Protein AF-A0A117MMQ9-F1 (afdb_monomer_lite)

Sequence (118 aa):
MELPARLRRRVSPSREHRLSLRLSDEELQQVCEAAGRAQLAPTGYAGEAAVAAAARASVAGPNVPATRAELATVQRELFAIRTALVGAVAVRDQEKCAAAVDQLDEVARRLHALLRRS

Secondary structure (DSSP, 8-state):
-PPP-------SSPPS--------HHHHHHHHHHHHHTTS-HHHHHHHHHHHHHHHHHH-SS--PPPHHHHHHHHHHHHHHHHHHHHHHHHT-HHHHHHHHHHHHHHHHHHHHHHTT-

Structure (mmCIF, N/CA/C/O backbone):
data_AF-A0A117MMQ9-F1
#
_entry.id   AF-A0A117MMQ9-F1
#
loop_
_atom_site.group_PDB
_atom_site.id
_atom_site.type_symbol
_atom_site.label_atom_id
_atom_site.label_alt_id
_atom_site.label_comp_id
_atom_site.label_asym_id
_atom_site.label_entity_id
_atom_site.label_seq_id
_atom_site.pdbx_PDB_ins_code
_atom_site.Cartn_x
_atom_site.Cartn_y
_atom_site.Cartn_z
_atom_site.occupancy
_atom_site.B_iso_or_equiv
_atom_site.auth_seq_id
_atom_site.auth_comp_id
_atom_site.auth_asym_id
_atom_site.auth_atom_id
_atom_site.pdbx_PDB_model_num
ATOM 1 N N . MET A 1 1 ? -43.959 0.672 3.283 1.00 37.72 1 MET A N 1
ATOM 2 C CA . MET A 1 1 ? -42.573 1.138 3.501 1.00 37.72 1 MET A CA 1
ATOM 3 C C . MET A 1 1 ? -41.648 -0.049 3.301 1.00 37.72 1 MET A C 1
ATOM 5 O O . MET A 1 1 ? -41.557 -0.887 4.188 1.00 37.72 1 MET A O 1
ATOM 9 N N . GLU A 1 2 ? -41.045 -0.172 2.120 1.00 38.56 2 GLU A N 1
ATOM 10 C CA . GLU A 1 2 ? -40.024 -1.191 1.850 1.00 38.56 2 GLU A CA 1
ATOM 11 C C . GLU A 1 2 ? -38.710 -0.777 2.520 1.00 38.56 2 GLU A C 1
ATOM 13 O O . GLU A 1 2 ? -38.193 0.313 2.279 1.00 38.56 2 GLU A O 1
ATOM 18 N N . LEU A 1 3 ? -38.175 -1.631 3.394 1.00 47.88 3 LEU A N 1
ATOM 19 C CA . LEU A 1 3 ? -36.820 -1.467 3.914 1.00 47.88 3 LEU A CA 1
ATOM 20 C C . LEU A 1 3 ? -35.839 -1.871 2.804 1.00 47.88 3 LEU A C 1
ATOM 22 O O . LEU A 1 3 ? -35.969 -2.982 2.283 1.00 47.88 3 LEU A O 1
ATOM 26 N N . PRO A 1 4 ? -34.851 -1.032 2.443 1.00 45.44 4 PRO A N 1
ATOM 27 C CA . PRO A 1 4 ? -33.906 -1.374 1.394 1.00 45.44 4 PRO A CA 1
ATOM 28 C C . PRO A 1 4 ? -33.141 -2.631 1.808 1.00 45.44 4 PRO A C 1
ATOM 30 O O . PRO A 1 4 ? -32.524 -2.688 2.879 1.00 45.44 4 PRO A O 1
ATOM 33 N N . ALA A 1 5 ? -33.212 -3.659 0.961 1.00 54.94 5 ALA A N 1
ATOM 34 C CA . ALA A 1 5 ? -32.474 -4.895 1.137 1.00 54.94 5 ALA A CA 1
ATOM 35 C C . ALA A 1 5 ? -30.986 -4.551 1.283 1.00 54.94 5 ALA A C 1
ATOM 37 O O . ALA A 1 5 ? -30.343 -4.087 0.342 1.00 54.94 5 ALA A O 1
ATOM 38 N N . ARG A 1 6 ? -30.438 -4.738 2.493 1.00 58.56 6 ARG A N 1
ATOM 39 C CA . ARG A 1 6 ? -29.009 -4.554 2.762 1.00 58.56 6 ARG A CA 1
ATOM 40 C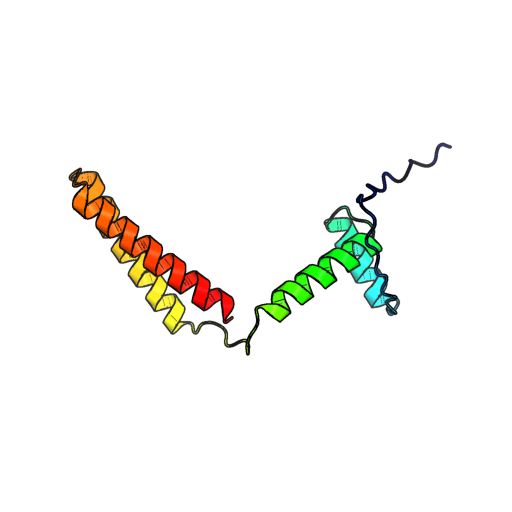 C . ARG A 1 6 ? -28.266 -5.553 1.889 1.00 58.56 6 ARG A C 1
ATOM 42 O O . ARG A 1 6 ? -28.213 -6.736 2.226 1.00 58.56 6 ARG A O 1
ATOM 49 N N . LEU A 1 7 ? -27.720 -5.080 0.774 1.00 47.06 7 LEU A N 1
ATOM 50 C CA . LEU A 1 7 ? -26.967 -5.875 -0.185 1.00 47.06 7 LEU A CA 1
ATOM 51 C C . LEU A 1 7 ? -25.632 -6.273 0.462 1.00 47.06 7 LEU A C 1
ATOM 53 O O . LEU A 1 7 ? -24.580 -5.687 0.236 1.00 47.06 7 LEU A O 1
ATOM 57 N N . ARG A 1 8 ? -25.689 -7.249 1.371 1.00 57.75 8 ARG A N 1
ATOM 58 C CA . ARG A 1 8 ? -24.517 -7.857 1.990 1.00 57.75 8 ARG A CA 1
ATOM 59 C C . ARG A 1 8 ? -23.950 -8.822 0.968 1.00 57.75 8 ARG A C 1
ATOM 61 O O . ARG 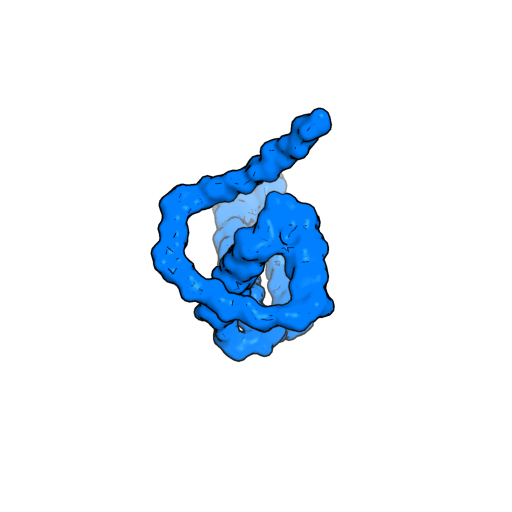A 1 8 ? -24.424 -9.952 0.858 1.00 57.75 8 ARG A O 1
ATOM 68 N N . ARG A 1 9 ? -22.948 -8.374 0.213 1.00 60.41 9 ARG A N 1
ATOM 69 C CA . ARG A 1 9 ? -22.142 -9.252 -0.636 1.00 60.41 9 ARG A CA 1
ATOM 70 C C . ARG A 1 9 ? -21.545 -10.343 0.257 1.00 60.41 9 ARG A C 1
ATOM 72 O O . ARG A 1 9 ? -20.628 -10.089 1.033 1.00 60.41 9 ARG A O 1
ATOM 79 N N . ARG A 1 10 ? -22.124 -11.545 0.216 1.00 58.59 10 ARG A N 1
ATOM 80 C CA . ARG A 1 10 ? -21.571 -12.710 0.910 1.00 58.59 10 ARG A CA 1
ATOM 81 C C . ARG A 1 10 ? -20.323 -13.137 0.153 1.00 58.59 10 ARG A C 1
ATOM 83 O O . ARG A 1 10 ? -20.400 -13.454 -1.030 1.00 58.59 10 ARG A O 1
ATOM 90 N N . VAL A 1 11 ? -19.186 -13.139 0.835 1.00 58.78 11 VAL A N 1
ATOM 91 C CA . VAL A 1 11 ? -17.969 -13.758 0.313 1.00 58.78 11 VAL A CA 1
ATOM 92 C C . VAL A 1 11 ? -18.136 -15.268 0.478 1.00 58.78 11 VAL A C 1
ATOM 94 O O . VAL A 1 11 ? -18.316 -15.744 1.598 1.00 58.78 11 VAL A O 1
ATOM 97 N N . SER A 1 12 ? -18.158 -15.990 -0.642 1.00 49.94 12 SER A N 1
ATOM 98 C CA . SER A 1 12 ? -18.105 -17.456 -0.683 1.00 49.94 12 SER A CA 1
ATOM 99 C C . SER A 1 12 ? -16.749 -17.877 -1.262 1.00 49.94 12 SER A C 1
ATOM 101 O O . SER A 1 12 ? -16.314 -17.241 -2.225 1.00 49.94 12 SER A O 1
ATOM 103 N N . PRO A 1 13 ? -16.087 -18.916 -0.721 1.00 65.25 13 PRO A N 1
ATOM 104 C CA . PRO A 1 13 ? -16.517 -19.742 0.411 1.00 65.25 13 PRO A CA 1
ATOM 105 C C . PRO A 1 13 ? -16.481 -18.988 1.751 1.00 65.25 13 PRO A C 1
ATOM 107 O O . PRO A 1 13 ? -15.729 -18.029 1.932 1.00 65.25 13 PRO A O 1
ATOM 110 N N . SER A 1 14 ? -17.331 -19.405 2.691 1.00 68.12 14 SER A N 1
ATOM 111 C CA . SER A 1 14 ? -17.315 -18.878 4.057 1.00 68.12 14 SER A CA 1
ATOM 112 C C . SER A 1 14 ? -15.989 -19.218 4.734 1.00 68.12 14 SER A C 1
ATOM 114 O O . SER A 1 14 ? -15.539 -20.357 4.660 1.00 68.12 14 SER A O 1
ATOM 116 N N . ARG A 1 15 ? -15.378 -18.249 5.425 1.00 77.94 15 ARG A N 1
ATOM 117 C CA . ARG A 1 15 ? -14.175 -18.499 6.233 1.00 77.94 15 ARG A CA 1
ATOM 118 C C . ARG A 1 15 ? -14.528 -19.413 7.414 1.00 77.94 15 ARG A C 1
ATOM 120 O O . ARG A 1 15 ? -15.488 -19.131 8.127 1.00 77.94 15 ARG A O 1
ATOM 127 N N . GLU A 1 16 ? -13.750 -20.476 7.607 1.00 84.19 16 GLU A N 1
ATOM 128 C CA . GLU A 1 16 ? -14.024 -21.537 8.592 1.00 84.19 16 GLU A CA 1
ATOM 129 C C . GLU A 1 16 ? -13.752 -21.109 10.042 1.00 84.19 16 GLU A C 1
ATOM 131 O O . GLU A 1 16 ? -14.426 -21.554 10.969 1.00 84.19 16 GLU A O 1
ATOM 136 N N . HIS A 1 17 ? -12.787 -20.210 10.250 1.00 85.75 17 HIS A N 1
ATOM 137 C CA . HIS A 1 17 ? -12.380 -19.769 11.581 1.00 85.75 17 HIS A CA 1
ATOM 138 C C . HIS A 1 17 ? -13.030 -18.441 11.974 1.00 85.75 17 HIS A C 1
ATOM 140 O O . HIS A 1 17 ? -13.126 -17.505 11.174 1.00 85.75 17 HIS A O 1
ATOM 146 N N . ARG A 1 18 ? -13.439 -18.345 13.244 1.00 86.94 18 ARG A N 1
ATOM 147 C CA . ARG A 1 18 ? -14.100 -17.169 13.816 1.00 86.94 18 ARG A CA 1
ATOM 148 C C . ARG A 1 18 ? -13.292 -16.595 14.972 1.00 86.94 18 ARG A C 1
ATOM 150 O O . ARG A 1 18 ? -12.915 -17.319 15.886 1.00 86.94 18 ARG A O 1
ATOM 157 N N . LEU A 1 19 ? -13.124 -15.276 14.961 1.00 86.00 19 LEU A N 1
ATOM 158 C CA . LEU A 1 19 ? -12.597 -14.500 16.082 1.00 86.00 19 LEU A CA 1
ATOM 159 C C . LEU A 1 19 ? -13.710 -13.622 16.661 1.00 86.00 19 LEU A C 1
ATOM 161 O O . LEU A 1 19 ? -14.543 -13.105 15.914 1.00 86.00 19 LEU A O 1
ATOM 165 N N . SER A 1 20 ? -13.724 -13.462 17.986 1.00 88.44 20 SER A N 1
ATOM 166 C CA . SER A 1 20 ? -14.658 -12.575 18.689 1.00 88.44 20 SER A CA 1
ATOM 167 C C . SER A 1 20 ? -13.891 -11.379 19.242 1.00 88.44 20 SER A C 1
ATOM 169 O O . SER A 1 20 ? -13.051 -11.544 20.121 1.00 88.44 20 SER A O 1
ATOM 171 N N . LEU A 1 21 ? -14.170 -10.189 18.712 1.00 87.62 21 LEU A N 1
ATOM 172 C CA . LEU A 1 21 ? -13.563 -8.934 19.155 1.00 87.62 21 LEU A CA 1
ATOM 173 C C . LEU A 1 21 ? -14.434 -8.294 20.238 1.00 87.62 21 LEU A C 1
ATOM 175 O O . LEU A 1 21 ? -15.662 -8.315 20.137 1.00 87.62 21 LEU A O 1
ATOM 179 N N . ARG A 1 22 ? -13.797 -7.712 21.255 1.00 94.38 22 ARG A N 1
ATOM 180 C CA . ARG A 1 22 ? -14.444 -6.809 22.210 1.00 94.38 22 ARG A CA 1
ATOM 181 C C . ARG A 1 22 ? -13.887 -5.416 21.973 1.00 94.38 22 ARG A C 1
ATOM 183 O O . ARG A 1 22 ? -12.672 -5.268 21.963 1.00 94.38 22 ARG A O 1
ATOM 190 N N . LEU A 1 23 ? -14.780 -4.464 21.733 1.00 94.38 23 LEU A N 1
ATOM 191 C CA . LEU A 1 23 ? -14.466 -3.073 21.425 1.00 94.38 23 LEU A CA 1
ATOM 192 C C . LEU A 1 23 ? -15.210 -2.180 22.420 1.00 94.38 23 LEU A C 1
ATOM 194 O O . LEU A 1 23 ? -16.320 -2.541 22.828 1.00 94.38 23 LEU A O 1
ATOM 198 N N . SER A 1 24 ? -14.622 -1.045 22.787 1.00 97.19 24 SER A N 1
ATOM 199 C CA . SER A 1 24 ? -15.365 0.047 23.423 1.00 97.19 24 SER A CA 1
ATOM 200 C C . SER A 1 24 ? -16.342 0.692 22.431 1.00 97.19 24 SER A C 1
ATOM 202 O O . SER A 1 24 ? -16.300 0.421 21.224 1.00 97.19 24 SER A O 1
ATOM 204 N N . ASP A 1 25 ? -17.220 1.562 22.927 1.00 96.88 25 ASP A N 1
ATOM 205 C CA . ASP A 1 25 ? -18.171 2.286 22.079 1.00 96.88 25 ASP A CA 1
ATOM 206 C C . ASP A 1 25 ? -17.444 3.198 21.073 1.00 96.88 25 ASP A C 1
ATOM 208 O O . ASP A 1 25 ? -17.801 3.238 19.892 1.00 96.88 25 ASP A O 1
ATOM 212 N N . GLU A 1 26 ? -16.365 3.858 21.502 1.00 97.00 26 GLU A N 1
ATOM 213 C CA . GLU A 1 26 ? -15.532 4.715 20.653 1.00 97.00 26 GLU A CA 1
ATOM 214 C C . GLU A 1 26 ? -14.815 3.908 19.565 1.00 97.00 26 GLU A C 1
ATOM 216 O O . GLU A 1 26 ? -14.804 4.296 18.394 1.00 97.00 26 GLU A O 1
ATOM 221 N N . GLU A 1 27 ? -14.238 2.761 19.927 1.00 96.44 27 GLU A N 1
ATOM 222 C CA . GLU A 1 27 ? -13.567 1.869 18.978 1.00 96.44 27 GLU A CA 1
ATOM 223 C C . GLU A 1 27 ? -14.558 1.319 17.944 1.00 96.44 27 GLU A C 1
ATOM 225 O O . GLU A 1 27 ? -14.266 1.276 16.743 1.00 96.44 27 GLU A O 1
ATOM 230 N N . LEU A 1 28 ? -15.764 0.941 18.381 1.00 95.88 28 LEU A N 1
ATOM 231 C CA . LEU A 1 28 ? -16.820 0.479 17.486 1.00 95.88 28 LEU A CA 1
ATOM 232 C C . LEU A 1 28 ? -17.257 1.582 16.515 1.00 95.88 28 LEU A C 1
ATOM 234 O O . LEU A 1 28 ? -17.445 1.303 15.324 1.00 95.88 28 LEU A O 1
ATOM 238 N N . GLN A 1 29 ? -17.391 2.822 16.988 1.00 97.19 29 GLN A N 1
ATOM 239 C CA . GLN A 1 29 ? -17.730 3.963 16.140 1.00 97.19 29 GLN A CA 1
ATOM 240 C C . GLN A 1 29 ? -16.676 4.180 15.047 1.00 97.19 29 GLN A C 1
ATOM 242 O O . GLN A 1 29 ? -17.025 4.263 13.866 1.00 97.19 29 GLN A O 1
ATOM 247 N N . GLN A 1 30 ? -15.390 4.179 15.405 1.00 96.88 30 GLN A N 1
ATOM 248 C CA . GLN A 1 30 ? -14.292 4.327 14.444 1.00 96.88 30 GLN A CA 1
ATOM 249 C C . GLN A 1 30 ? -14.311 3.230 13.371 1.00 96.88 30 GLN A C 1
ATOM 251 O O . GLN A 1 30 ? -14.140 3.509 12.179 1.00 96.88 30 GLN A O 1
ATOM 256 N N . VAL A 1 31 ? -14.564 1.979 13.773 1.00 95.75 31 VAL A N 1
ATOM 257 C CA . VAL A 1 31 ? -14.698 0.849 12.842 1.00 95.75 31 VAL A CA 1
ATOM 258 C C . VAL A 1 31 ? -15.888 1.051 11.905 1.00 95.75 31 VAL A C 1
ATOM 260 O O . VAL A 1 31 ? -15.767 0.788 10.709 1.00 95.75 31 VAL A O 1
ATOM 263 N N . CYS A 1 32 ? -17.025 1.536 12.407 1.00 96.12 32 CYS A N 1
ATOM 264 C CA . CYS A 1 32 ? -18.213 1.779 11.587 1.00 96.12 32 CYS A CA 1
ATOM 265 C C . CYS A 1 32 ? -17.984 2.883 10.550 1.00 96.12 32 CYS A C 1
ATOM 267 O O . CYS A 1 32 ? -18.345 2.711 9.385 1.00 96.12 32 CYS A O 1
ATOM 269 N N . GLU A 1 33 ? -17.345 3.985 10.939 1.00 96.50 33 GLU A N 1
ATOM 270 C CA . GLU A 1 33 ? -17.008 5.079 10.026 1.00 96.50 33 GLU A CA 1
ATOM 271 C C . GLU A 1 33 ? -16.031 4.630 8.935 1.00 96.50 33 GLU A C 1
ATOM 273 O O . GLU A 1 33 ? -16.233 4.907 7.749 1.00 96.50 33 GLU A O 1
ATOM 278 N N . ALA A 1 34 ? -14.980 3.899 9.315 1.00 94.75 34 ALA A N 1
ATOM 279 C CA . ALA A 1 34 ? -14.000 3.385 8.367 1.00 94.75 34 ALA A CA 1
ATOM 280 C C . ALA A 1 34 ? -14.609 2.346 7.412 1.00 94.75 34 ALA A C 1
ATOM 282 O O . ALA A 1 34 ? -14.366 2.401 6.205 1.00 94.75 34 ALA A O 1
ATOM 283 N N . ALA A 1 35 ? -15.464 1.458 7.926 1.00 92.44 35 ALA A N 1
ATOM 284 C CA . ALA A 1 35 ? -16.210 0.501 7.115 1.00 92.44 35 ALA A CA 1
ATOM 285 C C . ALA A 1 35 ? -17.159 1.202 6.132 1.00 92.44 35 ALA A C 1
ATOM 287 O O . ALA A 1 35 ? -17.232 0.804 4.969 1.00 92.44 35 ALA A O 1
ATOM 288 N N . GLY A 1 36 ? -17.821 2.280 6.566 1.00 91.81 36 GLY A N 1
ATOM 289 C CA . GLY A 1 36 ? -18.658 3.122 5.711 1.00 91.81 36 GLY A CA 1
ATOM 290 C C . GLY A 1 36 ? -17.875 3.722 4.544 1.00 91.81 36 GLY A C 1
ATOM 291 O O . GLY A 1 36 ? -18.303 3.602 3.396 1.00 91.81 36 GLY A O 1
ATOM 292 N N . ARG A 1 37 ? -16.683 4.278 4.808 1.00 94.19 37 ARG A N 1
ATOM 293 C CA . ARG A 1 37 ? -15.779 4.788 3.756 1.00 94.19 37 ARG A CA 1
ATOM 294 C C . ARG A 1 37 ? -15.337 3.696 2.778 1.00 94.19 37 ARG A C 1
ATOM 296 O O . ARG A 1 37 ? -15.215 3.963 1.588 1.00 94.19 37 ARG A O 1
ATOM 303 N N . ALA A 1 38 ? -15.131 2.474 3.266 1.00 88.06 38 ALA A N 1
ATOM 304 C CA . ALA A 1 38 ? -14.747 1.320 2.455 1.00 88.06 38 ALA A CA 1
ATOM 305 C C . ALA A 1 38 ? -15.934 0.606 1.772 1.00 88.06 38 ALA A C 1
ATOM 307 O O . ALA A 1 38 ? -15.716 -0.370 1.061 1.00 88.06 38 ALA A O 1
ATOM 308 N N . GLN A 1 39 ? -17.178 1.060 1.982 1.00 91.38 39 GLN A N 1
ATOM 309 C CA . GLN A 1 39 ? -18.406 0.402 1.505 1.00 91.38 39 GLN A CA 1
ATOM 310 C C . GLN A 1 39 ? -18.535 -1.066 1.958 1.00 91.38 39 GLN A C 1
ATOM 312 O O . GLN A 1 39 ? -19.081 -1.918 1.254 1.00 91.38 39 GLN A O 1
ATOM 317 N N . LEU A 1 40 ? -18.049 -1.368 3.162 1.00 86.44 40 LEU A N 1
ATOM 318 C CA . LEU A 1 40 ? -18.092 -2.697 3.766 1.00 86.44 40 LEU A CA 1
ATOM 319 C C . LEU A 1 40 ? -18.990 -2.711 5.005 1.00 86.44 40 LEU A C 1
ATOM 321 O O . LEU A 1 40 ? -19.221 -1.701 5.665 1.00 86.44 40 LEU A O 1
ATOM 325 N N . ALA A 1 41 ? -19.476 -3.899 5.369 1.00 90.81 41 ALA A N 1
ATOM 326 C CA . ALA A 1 41 ? -20.050 -4.094 6.697 1.00 90.81 41 ALA A CA 1
ATOM 327 C C . ALA A 1 41 ? -18.933 -4.012 7.760 1.00 90.81 41 ALA A C 1
ATOM 329 O O . ALA A 1 41 ? -17.846 -4.534 7.499 1.00 90.81 41 ALA A O 1
ATOM 330 N N . PRO A 1 42 ? -19.190 -3.477 8.972 1.00 92.00 42 PRO A N 1
ATOM 331 C CA . PRO A 1 42 ? -18.170 -3.332 10.019 1.00 92.00 42 PRO A CA 1
ATOM 332 C C . PRO A 1 42 ? -17.381 -4.614 10.312 1.00 92.00 42 PRO A C 1
ATOM 334 O O . PRO A 1 42 ? -16.161 -4.589 10.425 1.00 92.00 42 PRO A O 1
ATOM 337 N N . THR A 1 43 ? -18.055 -5.768 10.339 1.00 89.81 43 THR A N 1
ATOM 338 C CA . THR A 1 43 ? -17.411 -7.074 10.552 1.00 89.81 43 THR A CA 1
ATOM 339 C C . THR A 1 43 ? -16.530 -7.511 9.381 1.00 89.81 43 THR A C 1
ATOM 341 O O . THR A 1 43 ? -15.504 -8.151 9.593 1.00 89.81 43 THR A O 1
ATOM 344 N N . GLY A 1 44 ? -16.930 -7.189 8.147 1.00 88.50 44 GLY A N 1
ATOM 345 C CA . GLY A 1 44 ? -16.140 -7.475 6.948 1.00 88.50 44 GLY A CA 1
ATOM 346 C C . GLY A 1 44 ? -14.891 -6.604 6.901 1.00 88.50 44 GLY A C 1
ATOM 347 O O . GLY A 1 44 ? -13.792 -7.127 6.752 1.00 88.50 44 GLY A O 1
ATOM 348 N N . TYR A 1 45 ? -15.060 -5.304 7.155 1.00 92.56 45 TYR A N 1
ATOM 349 C CA . TYR A 1 45 ? -13.956 -4.357 7.275 1.00 92.56 45 TYR A CA 1
ATOM 350 C C . TYR A 1 45 ? -12.964 -4.775 8.366 1.00 92.56 45 TYR A C 1
ATOM 352 O O . TYR A 1 45 ? -11.773 -4.879 8.094 1.00 92.56 45 TYR A O 1
ATOM 360 N N . ALA A 1 46 ? -13.440 -5.086 9.577 1.00 92.38 46 ALA A N 1
ATOM 361 C CA . ALA A 1 46 ? -12.578 -5.524 10.674 1.00 92.38 46 ALA A CA 1
ATOM 362 C C . ALA A 1 46 ? -11.795 -6.799 10.317 1.00 92.38 46 ALA A C 1
ATOM 364 O O . ALA A 1 46 ? -10.603 -6.896 10.599 1.00 92.38 46 ALA A O 1
ATOM 365 N N . GLY A 1 47 ? -12.442 -7.758 9.646 1.00 90.69 47 GLY A N 1
ATOM 366 C CA . GLY A 1 47 ? -11.790 -8.980 9.179 1.00 90.69 47 GLY A CA 1
ATOM 367 C C . GLY A 1 47 ? -10.729 -8.736 8.102 1.00 90.69 47 GLY A C 1
ATOM 368 O O . GLY A 1 47 ? -9.669 -9.359 8.141 1.00 90.69 47 GLY A O 1
ATOM 369 N N . GLU A 1 48 ? -10.981 -7.845 7.144 1.00 89.94 48 GLU A N 1
ATOM 370 C CA . GLU A 1 48 ? -9.998 -7.475 6.117 1.00 89.94 48 GLU A CA 1
ATOM 371 C C . GLU A 1 48 ? -8.831 -6.680 6.703 1.00 89.94 48 GLU A C 1
ATOM 373 O O . GLU A 1 48 ? -7.674 -7.006 6.440 1.00 89.94 48 GLU A O 1
ATOM 378 N N . ALA A 1 49 ? -9.121 -5.700 7.559 1.00 91.31 49 ALA A N 1
ATOM 379 C CA . ALA A 1 49 ? -8.116 -4.889 8.229 1.00 91.31 49 ALA A CA 1
ATOM 380 C C . ALA A 1 49 ? -7.198 -5.740 9.119 1.00 91.31 49 ALA A C 1
ATOM 382 O O . ALA A 1 49 ? -5.980 -5.566 9.070 1.00 91.31 49 ALA A O 1
ATOM 383 N N . ALA A 1 50 ? -7.754 -6.694 9.875 1.00 91.38 50 ALA A N 1
ATOM 384 C CA . ALA A 1 50 ? -6.982 -7.608 10.715 1.00 91.38 50 ALA A CA 1
ATOM 385 C C . ALA A 1 50 ? -6.061 -8.519 9.887 1.00 91.38 50 ALA A C 1
ATOM 387 O O . ALA A 1 50 ? -4.884 -8.657 10.213 1.00 91.38 50 ALA A O 1
ATOM 388 N N . VAL A 1 51 ? -6.555 -9.091 8.781 1.00 89.44 51 VAL A N 1
ATOM 389 C CA . VAL A 1 51 ? -5.730 -9.916 7.878 1.00 89.44 51 VAL A CA 1
ATOM 390 C C . VAL A 1 51 ? -4.638 -9.076 7.212 1.00 89.44 51 VAL A C 1
ATOM 392 O O . VAL A 1 51 ? -3.486 -9.499 7.166 1.00 89.44 51 VAL A O 1
ATOM 395 N N . ALA A 1 52 ? -4.958 -7.867 6.748 1.00 87.12 52 ALA A N 1
ATOM 396 C CA . ALA A 1 52 ? -3.978 -6.962 6.153 1.00 87.12 52 ALA A CA 1
ATOM 397 C C . ALA A 1 52 ? -2.924 -6.492 7.169 1.00 87.12 52 ALA A C 1
ATOM 399 O O . ALA A 1 52 ? -1.758 -6.310 6.821 1.00 87.12 52 ALA A O 1
ATOM 400 N N . ALA A 1 53 ? -3.309 -6.270 8.427 1.00 85.25 53 ALA A N 1
ATOM 401 C CA . ALA A 1 53 ? -2.379 -5.962 9.509 1.00 85.25 53 ALA A CA 1
ATOM 402 C C . ALA A 1 53 ? -1.467 -7.158 9.820 1.00 85.25 53 ALA A C 1
ATOM 404 O O . ALA A 1 53 ? -0.255 -6.981 9.885 1.00 85.25 53 ALA A O 1
ATOM 405 N N . ALA A 1 54 ? -2.018 -8.371 9.918 1.00 84.94 54 ALA A N 1
ATOM 406 C CA . ALA A 1 54 ? -1.240 -9.590 10.133 1.00 84.94 54 ALA A CA 1
ATOM 407 C C . ALA A 1 54 ? -0.261 -9.867 8.980 1.00 84.94 54 ALA A C 1
ATOM 409 O O . ALA A 1 54 ? 0.899 -10.183 9.224 1.00 84.94 54 ALA A O 1
ATOM 410 N N . ALA A 1 55 ? -0.687 -9.677 7.728 1.00 79.88 55 ALA A N 1
ATOM 411 C CA . ALA A 1 55 ? 0.181 -9.811 6.561 1.00 79.88 55 ALA A CA 1
ATOM 412 C C . ALA A 1 55 ? 1.352 -8.816 6.610 1.00 79.88 55 ALA A C 1
ATOM 414 O O . ALA A 1 55 ? 2.500 -9.203 6.402 1.00 79.88 55 ALA A O 1
ATOM 415 N N . ARG A 1 56 ? 1.088 -7.551 6.965 1.00 74.12 56 ARG A N 1
ATOM 416 C CA . ARG A 1 56 ? 2.140 -6.541 7.165 1.00 74.12 56 ARG A CA 1
ATOM 417 C C . ARG A 1 56 ? 3.082 -6.914 8.310 1.00 74.12 56 ARG A C 1
ATOM 419 O O . ARG A 1 56 ? 4.292 -6.858 8.132 1.00 74.12 56 ARG A O 1
ATOM 426 N N . ALA A 1 57 ? 2.540 -7.369 9.438 1.00 71.38 57 ALA A N 1
ATOM 427 C CA . ALA A 1 57 ? 3.327 -7.799 10.592 1.00 71.38 57 ALA A CA 1
ATOM 428 C C . ALA A 1 57 ? 4.194 -9.036 10.297 1.00 71.38 57 ALA A C 1
ATOM 430 O O . ALA A 1 57 ? 5.301 -9.134 10.805 1.00 71.38 57 ALA A O 1
ATOM 431 N N . SER A 1 58 ? 3.734 -9.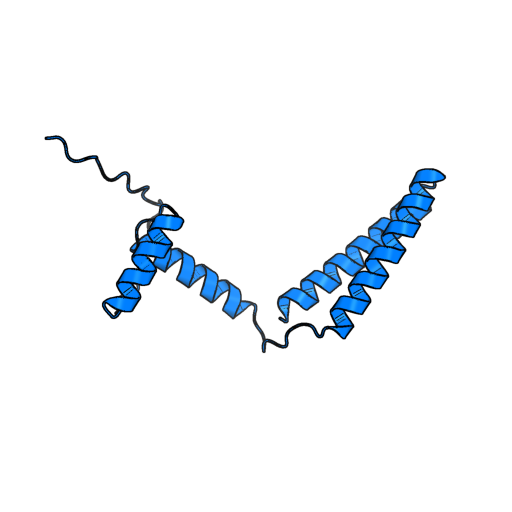952 9.437 1.00 64.00 58 SER A N 1
ATOM 432 C CA . SER A 1 58 ? 4.515 -11.131 9.027 1.00 64.00 58 SER A CA 1
ATOM 433 C C . SER A 1 58 ? 5.705 -10.801 8.117 1.00 64.00 58 SER A C 1
ATOM 435 O O . SER A 1 58 ? 6.630 -11.601 8.000 1.00 64.00 58 SER A O 1
ATOM 437 N N . VAL A 1 59 ? 5.689 -9.626 7.478 1.00 58.50 59 VAL A N 1
ATOM 438 C CA . VAL A 1 59 ? 6.779 -9.117 6.627 1.00 58.50 59 VAL A CA 1
ATOM 439 C C . VAL A 1 59 ? 7.715 -8.192 7.416 1.00 58.50 59 VAL A C 1
ATOM 441 O O . VAL A 1 59 ? 8.890 -8.079 7.072 1.00 58.50 59 VAL A O 1
ATOM 444 N N . ALA A 1 60 ? 7.221 -7.567 8.486 1.00 50.59 60 ALA A N 1
ATOM 445 C CA . ALA A 1 60 ? 7.982 -6.646 9.316 1.00 50.59 60 ALA A CA 1
ATOM 446 C C . ALA A 1 60 ? 8.918 -7.398 10.283 1.00 50.59 60 ALA A C 1
ATOM 448 O O . ALA A 1 60 ? 8.537 -7.795 11.383 1.00 50.59 60 ALA A O 1
ATOM 449 N N . GLY A 1 61 ? 10.187 -7.542 9.886 1.00 55.06 61 GLY A N 1
ATOM 450 C CA . GLY A 1 61 ? 11.291 -7.507 10.854 1.00 55.06 61 GLY A CA 1
ATOM 451 C C . GLY A 1 61 ? 11.339 -6.139 11.563 1.00 55.06 61 GLY A C 1
ATOM 452 O O . GLY A 1 61 ? 10.537 -5.269 11.230 1.00 55.06 61 GLY A O 1
ATOM 453 N N . PRO A 1 62 ? 12.237 -5.916 12.543 1.00 51.69 62 PRO A N 1
ATOM 454 C CA . PRO A 1 62 ? 12.277 -4.667 13.308 1.00 51.69 62 PRO A CA 1
ATOM 455 C C . PRO A 1 62 ? 12.282 -3.456 12.365 1.00 51.69 62 PRO A C 1
ATOM 457 O O . PRO A 1 62 ? 13.231 -3.269 11.607 1.00 51.69 62 PRO A O 1
ATOM 460 N N . ASN A 1 63 ? 11.188 -2.687 12.407 1.00 53.41 63 ASN A N 1
ATOM 461 C CA . ASN A 1 63 ? 10.947 -1.514 11.574 1.00 53.41 63 ASN A CA 1
ATOM 462 C C . ASN A 1 63 ? 12.039 -0.478 11.840 1.00 53.41 63 ASN A C 1
ATOM 464 O O . ASN A 1 63 ? 11.989 0.260 12.828 1.00 53.41 63 ASN A O 1
ATOM 468 N N . VAL A 1 64 ? 13.029 -0.425 10.955 1.00 57.44 64 VAL A N 1
ATOM 469 C CA . VAL A 1 64 ? 13.960 0.694 10.879 1.00 57.44 64 VAL A CA 1
ATOM 470 C C . VAL A 1 64 ? 13.560 1.448 9.619 1.00 57.44 64 VAL A C 1
ATOM 472 O O . VAL A 1 64 ? 13.847 0.968 8.519 1.00 57.44 64 VAL A O 1
ATOM 475 N N . PRO A 1 65 ? 12.859 2.591 9.742 1.00 61.41 65 PRO A N 1
ATOM 476 C CA . PRO A 1 65 ? 12.479 3.370 8.577 1.00 61.41 65 PRO A CA 1
ATOM 477 C C . PRO A 1 65 ? 13.724 3.684 7.752 1.00 61.41 65 PRO A C 1
ATOM 479 O O . PRO A 1 65 ? 14.753 4.072 8.312 1.00 61.41 65 PRO A O 1
ATOM 482 N N . ALA A 1 66 ? 13.620 3.513 6.430 1.00 67.50 66 ALA A N 1
ATOM 483 C CA . ALA A 1 66 ? 14.692 3.868 5.513 1.00 67.50 66 ALA A CA 1
ATOM 484 C C . ALA A 1 66 ? 15.144 5.298 5.825 1.00 67.50 66 ALA A C 1
ATOM 486 O O . ALA A 1 66 ? 14.344 6.240 5.876 1.00 67.50 66 ALA A O 1
ATOM 487 N N . THR A 1 67 ? 16.432 5.455 6.090 1.00 80.38 67 THR A N 1
ATOM 488 C CA . THR A 1 67 ? 17.001 6.742 6.453 1.00 80.38 67 THR A CA 1
ATOM 489 C C . THR A 1 67 ? 16.849 7.711 5.282 1.00 80.38 67 THR A C 1
ATOM 491 O O . THR A 1 67 ? 16.880 7.342 4.104 1.00 80.38 67 THR A O 1
ATOM 494 N N . ARG A 1 68 ? 16.748 9.008 5.586 1.00 78.50 68 ARG A N 1
ATOM 495 C CA . ARG A 1 68 ? 16.712 10.058 4.555 1.0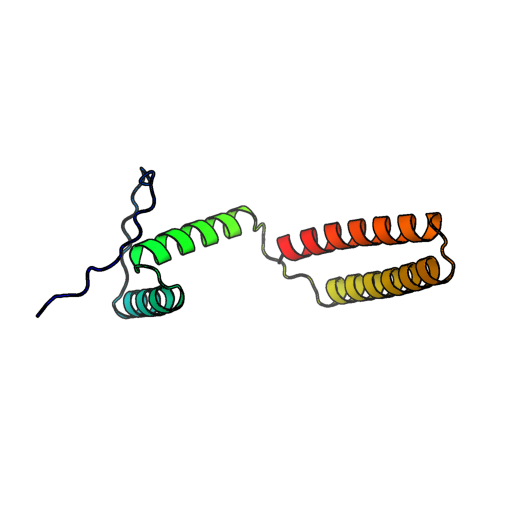0 78.50 68 ARG A CA 1
ATOM 496 C C . ARG A 1 68 ? 17.916 9.979 3.600 1.00 78.50 68 ARG A C 1
ATOM 498 O O . ARG A 1 68 ? 17.789 10.328 2.430 1.00 78.50 68 ARG A O 1
ATOM 505 N N . ALA A 1 69 ? 19.064 9.507 4.090 1.00 80.88 69 ALA A N 1
ATOM 506 C CA . ALA A 1 69 ? 20.279 9.311 3.303 1.00 80.88 69 ALA A CA 1
ATOM 507 C C . ALA A 1 69 ? 20.160 8.154 2.291 1.00 80.88 69 ALA A C 1
ATOM 509 O O . ALA A 1 69 ? 20.617 8.286 1.152 1.00 80.88 69 ALA A O 1
ATOM 510 N N . GLU A 1 70 ? 19.513 7.050 2.669 1.00 81.25 70 GLU A N 1
ATOM 511 C CA . GLU A 1 70 ? 19.247 5.919 1.769 1.00 81.25 70 GLU A CA 1
ATOM 512 C C . GLU A 1 70 ? 18.288 6.329 0.648 1.00 81.25 70 GLU A C 1
ATOM 514 O O . GLU A 1 70 ? 18.577 6.101 -0.527 1.00 81.25 70 GLU A O 1
ATOM 519 N N . LEU A 1 71 ? 17.208 7.044 0.982 1.00 85.62 71 LEU A N 1
ATOM 520 C CA . LEU A 1 71 ? 16.265 7.564 -0.015 1.00 85.62 71 LEU A CA 1
ATOM 521 C C . LEU A 1 71 ? 16.924 8.570 -0.970 1.00 85.62 71 LEU A C 1
ATOM 523 O O . LEU A 1 71 ? 16.719 8.503 -2.182 1.00 85.62 71 LEU A O 1
ATOM 527 N N . ALA A 1 72 ? 17.771 9.465 -0.452 1.00 86.94 72 ALA A N 1
ATOM 528 C CA . ALA A 1 72 ? 18.521 10.416 -1.274 1.00 86.94 72 ALA A CA 1
ATOM 529 C C . ALA A 1 72 ? 19.535 9.731 -2.208 1.00 86.94 72 ALA A C 1
ATOM 531 O O . ALA A 1 72 ? 19.893 10.278 -3.253 1.00 86.94 72 ALA A O 1
ATOM 532 N N . THR A 1 73 ? 20.032 8.550 -1.841 1.00 88.12 73 THR A N 1
ATOM 533 C CA . THR A 1 73 ? 20.909 7.745 -2.701 1.00 88.12 73 THR A CA 1
ATOM 534 C C . THR A 1 73 ? 20.110 7.104 -3.831 1.00 88.12 73 THR A C 1
ATOM 536 O O . THR A 1 73 ? 20.446 7.323 -4.993 1.00 88.12 73 THR A O 1
ATOM 539 N N . VAL A 1 74 ? 18.988 6.448 -3.518 1.00 89.00 74 VAL A N 1
ATOM 540 C CA . VAL A 1 74 ? 18.102 5.854 -4.536 1.00 89.00 74 VAL A CA 1
ATOM 541 C C 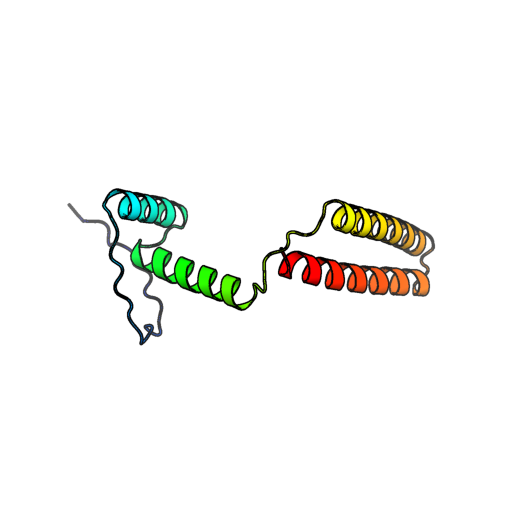. VAL A 1 74 ? 17.588 6.910 -5.521 1.00 89.00 74 VAL A C 1
ATOM 543 O O . VAL A 1 74 ? 17.569 6.685 -6.728 1.00 89.00 74 VAL A O 1
ATOM 546 N N . GLN A 1 75 ? 17.230 8.102 -5.038 1.00 90.88 75 GLN A N 1
ATOM 547 C CA . GLN A 1 75 ? 16.778 9.194 -5.902 1.00 90.88 75 GLN A CA 1
ATOM 548 C C . GLN A 1 75 ? 17.855 9.636 -6.908 1.00 90.88 75 GLN A C 1
ATOM 550 O O . GLN A 1 75 ? 17.537 9.910 -8.067 1.00 90.88 75 GLN A O 1
ATOM 555 N N . ARG A 1 76 ? 19.124 9.702 -6.483 1.00 93.00 76 ARG A N 1
ATOM 556 C CA . ARG A 1 76 ? 20.248 10.050 -7.367 1.00 93.00 76 ARG A CA 1
ATOM 557 C C . ARG A 1 76 ? 20.488 8.971 -8.421 1.00 93.00 76 ARG A C 1
ATOM 559 O O . ARG A 1 76 ? 20.656 9.309 -9.591 1.00 93.00 76 ARG A O 1
ATOM 566 N N . GLU A 1 77 ? 20.440 7.701 -8.025 1.00 91.50 77 GLU A N 1
ATOM 567 C CA . GLU A 1 77 ? 20.574 6.559 -8.940 1.00 91.50 77 GLU A CA 1
ATOM 568 C C . GLU A 1 77 ? 19.473 6.574 -10.015 1.00 91.50 77 GLU A C 1
ATOM 570 O O . GLU A 1 77 ? 19.773 6.513 -11.207 1.00 91.50 77 GLU A O 1
ATOM 575 N N . LEU A 1 78 ? 18.208 6.777 -9.627 1.00 93.88 78 LEU A N 1
ATOM 576 C CA . LEU A 1 78 ? 17.083 6.875 -10.568 1.00 93.88 78 LEU A CA 1
ATOM 577 C C . LEU A 1 78 ? 17.242 8.026 -11.570 1.00 93.88 78 LEU A C 1
ATOM 579 O O . LEU A 1 78 ? 16.896 7.882 -12.745 1.00 93.88 78 LEU A O 1
ATOM 583 N N . PHE A 1 79 ? 17.767 9.172 -11.132 1.00 95.06 79 PHE A N 1
ATOM 584 C CA . PHE A 1 79 ? 17.979 10.316 -12.019 1.00 95.06 79 PHE A CA 1
ATOM 585 C C . PHE A 1 79 ? 19.083 10.046 -13.053 1.00 95.06 79 PHE A C 1
ATOM 587 O O . PHE A 1 79 ? 18.938 10.400 -14.228 1.00 95.06 79 PHE A O 1
ATOM 594 N N . ALA A 1 80 ? 20.163 9.377 -12.641 1.00 93.31 80 ALA A N 1
ATOM 595 C CA . ALA A 1 80 ? 21.234 8.960 -13.540 1.00 93.31 80 ALA A CA 1
ATOM 596 C C . ALA A 1 80 ? 20.727 7.954 -14.585 1.00 93.31 80 ALA A C 1
ATOM 598 O O . ALA A 1 80 ? 20.947 8.150 -15.781 1.00 93.31 80 ALA A O 1
ATOM 599 N N . ILE A 1 81 ? 19.964 6.946 -14.151 1.00 93.12 81 ILE A N 1
ATOM 600 C CA . ILE A 1 81 ? 19.370 5.933 -15.035 1.00 93.12 81 ILE A CA 1
ATOM 601 C C . ILE A 1 81 ? 18.412 6.574 -16.039 1.00 93.12 81 ILE A C 1
ATOM 603 O O . ILE A 1 81 ? 18.504 6.306 -17.235 1.00 93.12 81 ILE A O 1
ATOM 607 N N . ARG A 1 82 ? 17.537 7.487 -15.594 1.00 93.38 82 ARG A N 1
ATOM 608 C CA . ARG A 1 82 ? 16.655 8.247 -16.494 1.00 93.38 82 ARG A CA 1
ATOM 609 C C . ARG A 1 82 ? 17.454 8.990 -17.563 1.00 93.38 82 ARG A C 1
ATOM 611 O O . ARG A 1 82 ? 17.064 8.987 -18.726 1.00 93.38 82 ARG A O 1
ATOM 618 N N . THR A 1 83 ? 18.550 9.632 -17.171 1.00 92.88 83 THR A N 1
ATOM 619 C CA . THR A 1 83 ? 19.406 10.386 -18.097 1.00 92.88 83 THR A CA 1
ATOM 620 C C . THR A 1 83 ? 20.049 9.458 -19.128 1.00 92.88 83 THR A C 1
ATOM 622 O O . THR A 1 83 ? 20.009 9.751 -20.323 1.00 92.88 83 THR A O 1
ATOM 625 N N . ALA A 1 84 ? 20.571 8.309 -18.687 1.00 88.00 84 ALA A N 1
ATOM 626 C CA . ALA A 1 84 ? 21.146 7.293 -19.565 1.00 88.00 84 ALA A CA 1
ATOM 627 C C . ALA A 1 84 ? 20.109 6.718 -20.543 1.00 88.00 84 ALA A C 1
ATOM 629 O O . ALA A 1 84 ? 20.382 6.631 -21.739 1.00 88.00 84 ALA A O 1
ATOM 630 N N . LEU A 1 85 ? 18.901 6.408 -20.061 1.00 89.12 85 LEU A N 1
ATOM 631 C CA . LEU A 1 85 ? 17.804 5.893 -20.879 1.00 89.12 85 LEU A CA 1
ATOM 632 C C . LEU A 1 85 ? 17.369 6.904 -21.948 1.00 89.12 85 LEU A C 1
ATOM 634 O O . LEU A 1 85 ? 17.246 6.548 -23.115 1.00 89.12 85 LEU A O 1
ATOM 638 N N . VAL A 1 86 ? 17.181 8.176 -21.578 1.00 92.31 86 VAL A N 1
ATOM 639 C CA . VAL A 1 86 ? 16.831 9.241 -22.536 1.00 92.31 86 VAL A CA 1
ATOM 640 C C . VAL A 1 86 ? 17.912 9.384 -23.610 1.00 92.31 86 VAL A C 1
ATOM 642 O O . VAL A 1 86 ? 17.581 9.488 -24.790 1.00 92.31 86 VAL A O 1
ATOM 645 N N . GLY A 1 87 ? 19.192 9.339 -23.227 1.00 88.56 87 GLY A N 1
ATOM 646 C CA . GLY A 1 87 ? 20.307 9.367 -24.175 1.00 88.56 87 GLY A CA 1
ATOM 647 C C . GLY A 1 87 ? 20.326 8.156 -25.112 1.00 88.56 87 GLY A C 1
ATOM 648 O O . GLY A 1 87 ? 20.470 8.317 -26.323 1.00 88.56 87 GLY A O 1
ATOM 649 N N . ALA A 1 88 ? 20.126 6.951 -24.576 1.00 87.94 88 ALA A N 1
ATOM 650 C CA . ALA A 1 88 ? 20.089 5.716 -25.355 1.00 87.94 88 ALA A CA 1
ATOM 651 C C . ALA A 1 88 ? 18.932 5.701 -26.367 1.00 87.94 88 ALA A C 1
ATOM 653 O O . ALA A 1 88 ? 19.140 5.380 -27.536 1.00 87.94 88 ALA A O 1
ATOM 654 N N . VAL A 1 89 ? 17.735 6.134 -25.954 1.00 89.19 89 VAL A N 1
ATOM 655 C CA . VAL A 1 89 ? 16.569 6.271 -26.842 1.00 89.19 89 VAL A CA 1
ATOM 656 C C . VAL A 1 89 ? 16.824 7.317 -27.930 1.00 89.19 89 VAL A C 1
ATOM 658 O O . VAL A 1 89 ? 16.514 7.065 -29.094 1.00 89.19 89 VAL A O 1
ATOM 661 N N . ALA A 1 90 ? 17.414 8.466 -27.583 1.00 89.56 90 ALA A N 1
ATOM 662 C CA . ALA A 1 90 ? 17.698 9.537 -28.540 1.00 89.56 90 ALA A CA 1
ATOM 663 C C . ALA A 1 90 ? 18.653 9.091 -29.660 1.00 89.56 90 ALA A C 1
ATOM 665 O O . ALA A 1 90 ? 18.463 9.469 -30.815 1.00 89.56 90 ALA A O 1
ATOM 666 N N . VAL A 1 91 ? 19.643 8.256 -29.332 1.00 91.38 91 VAL A N 1
ATOM 667 C CA . VAL A 1 91 ? 20.630 7.725 -30.292 1.00 91.38 91 VAL A CA 1
ATOM 668 C C . VAL A 1 91 ? 20.202 6.361 -30.867 1.00 91.38 91 VAL A C 1
ATOM 670 O O . VAL A 1 91 ? 20.888 5.808 -31.720 1.00 91.38 91 VAL A O 1
ATOM 673 N N . ARG A 1 92 ? 19.040 5.829 -30.454 1.00 91.50 92 ARG A N 1
ATOM 674 C CA . ARG A 1 92 ? 18.529 4.489 -30.816 1.00 91.50 92 ARG A CA 1
ATOM 675 C C . ARG A 1 92 ? 19.536 3.365 -30.548 1.00 91.50 92 ARG A C 1
ATOM 677 O O . ARG A 1 92 ? 19.610 2.389 -31.289 1.00 91.50 92 ARG A O 1
ATOM 684 N N . ASP A 1 93 ? 20.298 3.509 -29.472 1.00 92.25 93 ASP A N 1
ATOM 685 C CA . ASP A 1 93 ? 21.290 2.534 -29.038 1.00 92.25 93 ASP A CA 1
ATOM 686 C C . ASP A 1 93 ? 20.611 1.480 -28.153 1.00 92.25 93 ASP A C 1
ATOM 688 O O . ASP A 1 93 ? 20.326 1.707 -26.973 1.00 92.25 93 ASP A O 1
ATOM 692 N N . GLN A 1 94 ? 20.290 0.339 -28.762 1.00 88.00 94 GLN A N 1
ATOM 693 C CA . GLN A 1 94 ? 19.519 -0.727 -28.127 1.00 88.00 94 GLN A CA 1
ATOM 694 C C . GLN A 1 94 ? 20.276 -1.393 -26.966 1.00 88.00 94 GLN A C 1
ATOM 696 O O . GLN A 1 94 ? 19.647 -1.757 -25.972 1.00 88.00 94 GLN A O 1
ATOM 701 N N . GLU A 1 95 ? 21.605 -1.490 -27.046 1.00 90.44 95 GLU A N 1
ATOM 702 C CA . GLU A 1 95 ? 22.442 -2.059 -25.982 1.00 90.44 95 GLU A CA 1
ATOM 703 C C . GLU A 1 95 ? 22.474 -1.143 -24.757 1.00 90.44 95 GLU A C 1
ATOM 705 O O . GLU A 1 95 ? 22.253 -1.595 -23.632 1.00 90.44 95 GLU A O 1
ATOM 710 N N . LYS A 1 96 ? 22.657 0.169 -24.958 1.00 85.94 96 LYS A N 1
ATOM 711 C CA . LYS A 1 96 ? 22.599 1.140 -23.852 1.00 85.94 96 LYS A CA 1
ATOM 712 C C . LYS A 1 96 ? 21.211 1.236 -23.230 1.00 85.94 96 LYS A C 1
ATOM 714 O O . LYS A 1 96 ? 21.100 1.437 -22.022 1.00 85.94 96 LYS A O 1
ATOM 719 N N . CYS A 1 97 ? 20.161 1.087 -24.035 1.00 88.25 97 CYS A N 1
ATOM 720 C CA . CYS A 1 97 ? 18.788 1.043 -23.542 1.00 88.25 97 CYS A CA 1
ATOM 721 C C . CYS A 1 97 ? 18.569 -0.170 -22.632 1.00 88.25 97 CYS A C 1
ATOM 723 O O . CYS A 1 97 ? 18.074 -0.004 -21.519 1.00 88.25 97 CYS A O 1
ATOM 725 N N . ALA A 1 98 ? 18.978 -1.363 -23.076 1.00 90.12 98 ALA A N 1
ATOM 726 C CA . ALA A 1 98 ? 18.879 -2.585 -22.280 1.00 90.12 98 ALA A CA 1
ATOM 727 C C . ALA A 1 98 ? 19.653 -2.456 -20.958 1.00 90.12 98 ALA A C 1
ATOM 729 O O . ALA A 1 98 ? 19.083 -2.674 -19.893 1.00 90.12 98 ALA A O 1
ATOM 730 N N . ALA A 1 99 ? 20.894 -1.960 -21.006 1.00 90.50 99 ALA A N 1
ATOM 731 C CA . ALA A 1 99 ? 21.705 -1.748 -19.808 1.00 90.50 99 ALA A CA 1
ATOM 732 C C . ALA A 1 99 ? 21.074 -0.750 -18.815 1.00 90.50 99 ALA A C 1
ATOM 734 O O . ALA A 1 99 ? 21.157 -0.943 -17.602 1.00 90.50 99 ALA A O 1
ATOM 735 N N . ALA A 1 100 ? 20.431 0.316 -19.304 1.00 89.00 100 ALA A N 1
ATOM 736 C CA . ALA A 1 100 ? 19.731 1.275 -18.448 1.00 89.00 100 ALA A CA 1
ATOM 737 C C . ALA A 1 100 ? 18.474 0.668 -17.796 1.00 89.00 100 ALA A C 1
ATOM 739 O O . ALA A 1 100 ? 18.169 0.987 -16.647 1.00 89.00 100 ALA A O 1
ATOM 740 N N . VAL A 1 101 ? 17.760 -0.215 -18.501 1.00 90.94 101 VAL A N 1
ATOM 741 C CA . VAL A 1 101 ? 16.605 -0.946 -17.953 1.00 90.94 101 VAL A CA 1
ATOM 742 C C . VAL A 1 101 ? 17.048 -1.958 -16.895 1.00 90.94 101 VAL A C 1
ATOM 744 O O . VAL A 1 101 ? 16.472 -1.972 -15.811 1.00 90.94 101 VAL A O 1
ATOM 747 N N . ASP A 1 102 ? 18.127 -2.707 -17.128 1.00 93.44 102 ASP A N 1
ATOM 748 C CA . ASP A 1 102 ? 18.674 -3.642 -16.131 1.00 93.44 102 ASP A CA 1
ATOM 749 C C . ASP A 1 102 ? 19.079 -2.919 -14.833 1.00 93.44 102 ASP A C 1
ATOM 751 O O . ASP A 1 102 ? 18.815 -3.386 -13.720 1.00 93.44 102 ASP A O 1
ATOM 755 N N . GLN A 1 103 ? 19.683 -1.731 -14.961 1.00 89.88 103 GLN A N 1
ATOM 756 C CA . GLN A 1 103 ? 20.004 -0.873 -13.818 1.00 89.88 103 GLN A CA 1
ATOM 757 C C . GLN A 1 103 ? 18.746 -0.370 -13.099 1.00 89.88 103 GLN A C 1
ATOM 759 O O . GLN A 1 103 ? 18.731 -0.301 -11.867 1.00 89.88 103 GLN A O 1
ATOM 764 N N . LEU A 1 104 ? 17.684 -0.036 -13.839 1.00 92.50 104 LEU A N 1
ATOM 765 C CA . LEU A 1 104 ? 16.402 0.363 -13.260 1.00 92.50 104 LEU A CA 1
ATOM 766 C C . LEU A 1 104 ? 15.782 -0.773 -12.441 1.00 92.50 104 LEU A C 1
ATOM 768 O O . LEU A 1 104 ? 15.321 -0.528 -11.326 1.00 92.50 104 LEU A O 1
ATOM 772 N N . ASP A 1 105 ? 15.819 -2.002 -12.951 1.00 93.62 105 ASP A N 1
ATOM 773 C CA . ASP A 1 105 ? 15.288 -3.182 -12.266 1.00 93.62 105 ASP A CA 1
ATOM 774 C C . ASP A 1 105 ? 16.065 -3.506 -10.983 1.00 93.62 105 ASP A C 1
ATOM 776 O O . ASP A 1 105 ? 15.477 -3.893 -9.967 1.00 93.62 105 ASP A O 1
ATOM 780 N N . GLU A 1 106 ? 17.385 -3.314 -10.985 1.00 91.56 106 G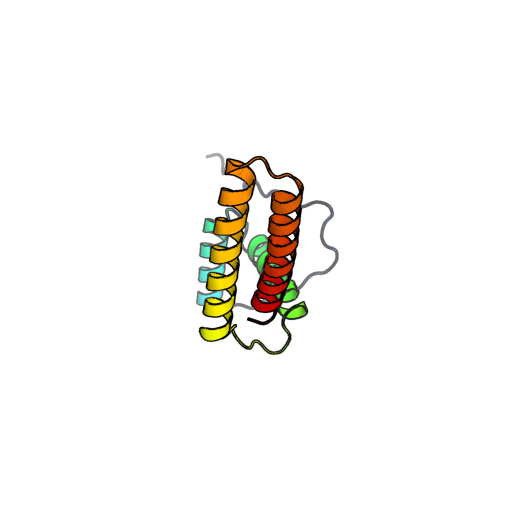LU A N 1
ATOM 781 C CA . GLU A 1 106 ? 18.220 -3.453 -9.787 1.00 91.56 106 GLU A CA 1
ATOM 782 C C . GLU A 1 106 ? 17.861 -2.405 -8.721 1.00 91.56 106 GLU A C 1
ATOM 784 O O . GLU A 1 106 ? 17.659 -2.743 -7.548 1.00 91.56 106 GLU A O 1
ATOM 789 N N . VAL A 1 107 ? 17.703 -1.139 -9.118 1.00 91.19 107 VAL A N 1
ATOM 790 C CA . VAL A 1 107 ? 17.291 -0.066 -8.199 1.00 91.19 107 VAL A CA 1
ATOM 791 C C . VAL A 1 107 ? 15.864 -0.286 -7.692 1.00 91.19 107 VAL A C 1
ATOM 793 O O . VAL A 1 107 ? 15.600 -0.079 -6.506 1.00 91.19 107 VAL A O 1
ATOM 796 N N . ALA A 1 108 ? 14.949 -0.775 -8.532 1.00 88.69 108 ALA A N 1
ATOM 797 C CA . ALA A 1 108 ? 13.584 -1.114 -8.134 1.00 88.69 108 ALA A CA 1
ATOM 798 C C . ALA A 1 108 ? 13.555 -2.246 -7.094 1.00 88.69 108 ALA A C 1
ATOM 800 O O . ALA A 1 108 ? 12.865 -2.130 -6.075 1.00 88.69 108 ALA A O 1
ATOM 801 N N . ARG A 1 109 ? 14.353 -3.307 -7.285 1.00 89.94 109 ARG A N 1
ATOM 802 C CA . ARG A 1 109 ? 14.514 -4.389 -6.296 1.00 89.94 109 ARG A CA 1
ATOM 803 C C . ARG A 1 109 ? 15.063 -3.864 -4.970 1.00 89.94 109 ARG A C 1
ATOM 805 O O . ARG A 1 109 ? 14.555 -4.232 -3.908 1.00 89.94 109 ARG A O 1
ATOM 812 N N . ARG A 1 110 ? 16.044 -2.960 -5.014 1.00 88.19 110 ARG A N 1
ATOM 813 C CA . ARG A 1 110 ? 16.634 -2.335 -3.819 1.00 88.19 110 ARG A CA 1
ATOM 814 C C . ARG A 1 110 ? 15.650 -1.432 -3.081 1.00 88.19 110 ARG A C 1
ATOM 816 O O . ARG A 1 110 ? 15.534 -1.537 -1.863 1.00 88.19 110 ARG A O 1
ATOM 823 N N . LEU A 1 111 ? 14.904 -0.593 -3.800 1.00 87.94 111 LEU A N 1
ATOM 824 C CA . LEU A 1 111 ? 13.853 0.246 -3.224 1.00 87.94 111 LEU A CA 1
ATOM 825 C C . LEU A 1 111 ? 12.767 -0.615 -2.573 1.00 87.94 111 LEU A C 1
ATOM 827 O O . LEU A 1 111 ? 12.348 -0.331 -1.455 1.00 87.94 111 LEU A O 1
ATOM 831 N N . HIS A 1 112 ? 12.349 -1.699 -3.227 1.00 83.81 112 HIS A N 1
ATOM 832 C CA . HIS A 1 112 ? 11.369 -2.624 -2.664 1.00 83.81 112 HIS A CA 1
ATOM 833 C C . HIS A 1 112 ? 11.875 -3.293 -1.376 1.00 83.81 112 HIS A C 1
ATOM 835 O O . HIS A 1 112 ? 11.125 -3.432 -0.412 1.00 83.81 112 HIS A O 1
ATOM 841 N N . ALA A 1 113 ? 13.158 -3.662 -1.325 1.00 82.44 113 ALA A N 1
ATOM 842 C CA . ALA A 1 113 ? 13.785 -4.192 -0.117 1.00 82.44 113 ALA A CA 1
ATOM 843 C C . ALA A 1 113 ? 13.880 -3.145 1.008 1.00 82.44 113 ALA A C 1
ATOM 845 O O . ALA A 1 113 ? 13.657 -3.489 2.166 1.00 82.44 113 ALA A O 1
ATOM 846 N N . LEU A 1 114 ? 14.170 -1.881 0.680 1.00 80.50 114 LEU A N 1
ATOM 847 C CA . LEU A 1 114 ? 14.201 -0.772 1.642 1.00 80.50 114 LEU A CA 1
ATOM 848 C C . LEU A 1 114 ? 12.812 -0.483 2.221 1.00 80.50 114 LEU A C 1
ATOM 850 O O . LEU A 1 114 ? 12.670 -0.385 3.434 1.00 80.50 114 LEU A O 1
ATOM 854 N N . LEU A 1 115 ? 11.784 -0.425 1.373 1.00 76.44 115 LEU A N 1
ATOM 855 C CA . LEU A 1 115 ? 10.396 -0.198 1.793 1.00 76.44 115 LEU A CA 1
ATOM 856 C C . LEU A 1 115 ? 9.803 -1.372 2.584 1.00 76.44 115 LEU A C 1
ATOM 858 O O . LEU A 1 115 ? 8.847 -1.192 3.326 1.00 76.44 115 LEU A O 1
ATOM 862 N N . ARG A 1 116 ? 10.354 -2.583 2.441 1.00 69.06 116 ARG A N 1
ATOM 863 C CA . ARG A 1 116 ? 9.997 -3.735 3.285 1.00 69.06 116 ARG A CA 1
ATOM 864 C C . ARG A 1 116 ? 10.618 -3.695 4.682 1.00 69.06 116 ARG A C 1
ATOM 866 O O . ARG A 1 116 ? 10.175 -4.450 5.539 1.00 69.06 116 ARG A O 1
ATOM 873 N N . ARG A 1 117 ? 11.658 -2.882 4.896 1.00 60.00 117 ARG A N 1
ATOM 874 C CA . ARG A 1 117 ? 12.341 -2.726 6.194 1.00 60.00 117 ARG A CA 1
ATOM 875 C C . ARG A 1 117 ? 11.774 -1.577 7.042 1.00 60.00 117 ARG A C 1
ATOM 877 O O . ARG A 1 117 ? 12.078 -1.522 8.231 1.00 60.00 117 ARG A O 1
ATOM 884 N N . SER A 1 118 ? 11.004 -0.676 6.424 1.00 51.91 118 SER A N 1
ATOM 885 C CA . SER A 1 118 ? 10.426 0.544 7.009 1.00 51.91 118 SER A CA 1
ATOM 886 C C . SER A 1 118 ? 8.979 0.380 7.448 1.00 51.91 118 SER A C 1
ATOM 888 O O . SER A 1 118 ? 8.625 0.936 8.511 1.00 51.91 118 SER A O 1
#

Radius of gyration: 23.52 Å; chains: 1; bounding box: 65×32×54 Å

pLDDT: mean 81.97, std 15.16, range [37.72, 97.19]

Foldseek 3Di:
DDDPDPPQPDDPPDDPDDDDDDDDPVRQVVLCVVCVVVVHDSVVSVVVVVVVVVVLVVLEDPQDQQDPVNVVVLVVLVVVLVVQCVVCVVVVPVVSNVVSVVSVVVSVVVVVVNVSND

Organism: NCBI:txid135947